Protein AF-A0A350LN16-F1 (afdb_monomer_lite)

Secondary structure (DSSP, 8-state):
-PPP-------TTB-TTSSBPPPP--PPPPHHHHHHHHHHHHHHHTTS--HHHHHHHHHHHHT--THHHHHHHHHHHH-HHHHHHHHH-HHHHHHHTT---TT---------SS-------TTS----HHHH-SPPHHHHSTTT-

Foldseek 3Di:
DDDDDPPPPPPPQADPVGHGDDPPPPDPDDPVRVVVVVVVVVCVVVVVDPPVRVVVVVVVQVPFALVLVVVLVVCVVVPVVLVVVCQVAVCVSSVVVVQHLDPDRDHDDDDDPPDDDDDADQPAQDDSCSNHHHDPPVRGDNVND

Sequence (145 aa):
MPHDHHDHFHHEGMSPSGHPYRADNDTPLSYWQRMEIAVRELLVEKGHLTPAEIAAQIEAMDARSPANGAAVVARAWTDPAFKARLLENASEASREMGFDIGPLNLIAVENTADTHNLIVCTLCSCYPRNLLGLPPDWYKTRAYR

pLDDT: mean 90.75, std 13.87, range [40.69, 98.69]

Structure (mmCIF, N/CA/C/O backbone):
data_AF-A0A350LN16-F1
#
_entry.id   AF-A0A350LN16-F1
#
loop_
_atom_site.group_PDB
_atom_site.id
_atom_site.type_symbol
_atom_site.label_atom_id
_atom_site.label_alt_id
_atom_site.label_comp_id
_atom_site.label_asym_id
_atom_site.label_entity_id
_atom_site.label_seq_id
_atom_site.pdbx_PDB_ins_code
_atom_site.Cartn_x
_atom_site.Cartn_y
_atom_site.Cartn_z
_atom_site.occupancy
_atom_site.B_iso_or_equiv
_atom_site.auth_seq_id
_atom_site.auth_comp_id
_atom_site.auth_asym_id
_atom_site.auth_atom_id
_atom_site.pdbx_PDB_model_num
ATOM 1 N N . MET A 1 1 ? 74.429 -22.375 0.458 1.00 42.88 1 MET A N 1
ATOM 2 C CA . MET A 1 1 ? 73.094 -22.261 1.073 1.00 42.88 1 MET A CA 1
ATOM 3 C C . MET A 1 1 ? 72.081 -22.508 -0.032 1.00 42.88 1 MET A C 1
ATOM 5 O O . MET A 1 1 ? 71.977 -21.651 -0.900 1.00 42.88 1 MET A O 1
ATOM 9 N N . PRO A 1 2 ? 71.446 -23.686 -0.109 1.00 40.69 2 PRO A N 1
ATOM 10 C CA . PRO A 1 2 ? 70.314 -23.864 -1.004 1.00 40.69 2 PRO A CA 1
ATOM 11 C C . PRO A 1 2 ? 69.119 -23.135 -0.381 1.00 40.69 2 PRO A C 1
ATOM 13 O O . PRO A 1 2 ? 68.835 -23.320 0.799 1.00 40.69 2 PRO A O 1
ATOM 16 N N . HIS A 1 3 ? 68.484 -22.251 -1.144 1.00 49.78 3 HIS A N 1
ATOM 17 C CA . HIS A 1 3 ? 67.221 -21.644 -0.748 1.00 49.78 3 HIS A CA 1
ATOM 18 C C . HIS A 1 3 ? 66.112 -22.660 -1.019 1.00 49.78 3 HIS A C 1
ATOM 20 O O . HIS A 1 3 ? 65.952 -23.096 -2.159 1.00 49.78 3 HIS A O 1
ATOM 26 N N . ASP A 1 4 ? 65.385 -23.046 0.029 1.00 48.38 4 ASP A N 1
ATOM 27 C CA . ASP A 1 4 ? 6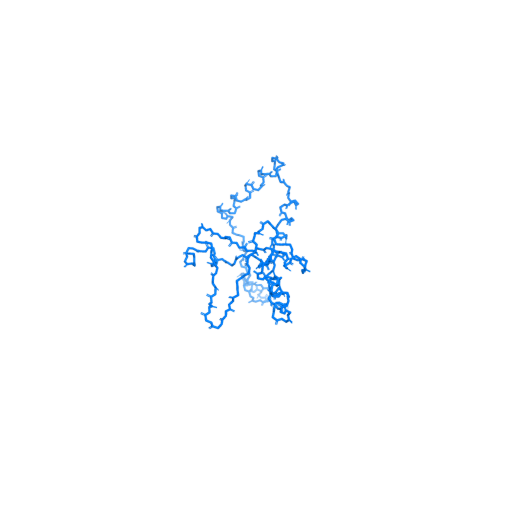4.160 -23.828 -0.090 1.00 48.38 4 ASP A CA 1
ATOM 28 C C . ASP A 1 4 ? 63.159 -23.050 -0.952 1.00 48.38 4 ASP A C 1
ATOM 30 O O . ASP A 1 4 ? 62.728 -21.944 -0.612 1.00 48.38 4 ASP A O 1
ATOM 34 N N . HIS A 1 5 ? 62.814 -23.625 -2.100 1.00 47.84 5 HIS A N 1
ATOM 35 C CA . HIS A 1 5 ? 61.688 -23.177 -2.899 1.00 47.84 5 HIS A CA 1
ATOM 36 C C . HIS A 1 5 ? 60.417 -23.644 -2.191 1.00 47.84 5 HIS A C 1
ATOM 38 O O . HIS A 1 5 ? 60.075 -24.823 -2.218 1.00 47.84 5 HIS A O 1
ATOM 44 N N . HIS A 1 6 ? 59.732 -22.720 -1.519 1.00 53.88 6 HIS A N 1
ATOM 45 C CA . HIS 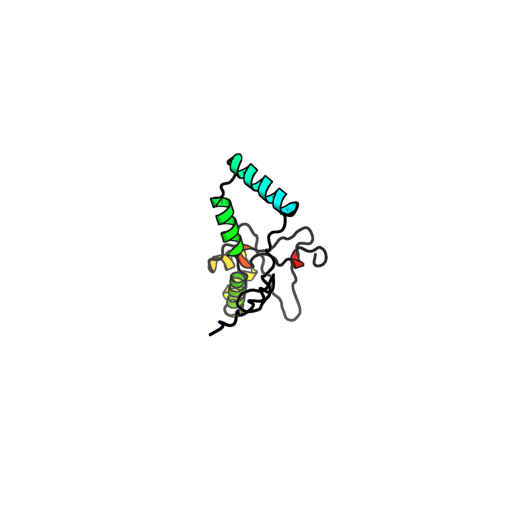A 1 6 ? 58.371 -22.965 -1.070 1.00 53.88 6 HIS A CA 1
ATOM 46 C C . HIS A 1 6 ? 57.471 -23.084 -2.303 1.00 53.88 6 HIS A C 1
ATOM 48 O O . HIS A 1 6 ? 57.184 -22.090 -2.972 1.00 53.88 6 HIS A O 1
ATOM 54 N N . ASP A 1 7 ? 57.041 -24.309 -2.592 1.00 50.34 7 ASP A N 1
ATOM 55 C CA . ASP A 1 7 ? 55.958 -24.592 -3.524 1.00 50.34 7 ASP A CA 1
ATOM 56 C C . ASP A 1 7 ? 54.689 -23.895 -3.019 1.00 50.34 7 ASP A C 1
ATOM 58 O O . ASP A 1 7 ? 54.006 -24.353 -2.099 1.00 50.34 7 ASP A O 1
ATOM 62 N N . HIS A 1 8 ? 54.375 -22.739 -3.603 1.00 54.72 8 HIS A N 1
ATOM 63 C CA . HIS A 1 8 ? 53.069 -22.120 -3.453 1.00 54.72 8 HIS A CA 1
ATOM 64 C C . HIS A 1 8 ? 52.066 -22.974 -4.228 1.00 54.72 8 HIS A C 1
ATOM 66 O O . HIS A 1 8 ? 51.840 -22.773 -5.421 1.00 54.72 8 HIS A O 1
ATOM 72 N N . PHE A 1 9 ? 51.470 -23.949 -3.540 1.00 51.53 9 PHE A N 1
ATOM 73 C CA . PHE A 1 9 ? 50.255 -24.614 -3.992 1.00 51.53 9 PHE A CA 1
ATOM 74 C C . PHE A 1 9 ? 49.160 -23.553 -4.135 1.00 51.53 9 PHE A C 1
ATOM 76 O O . PHE A 1 9 ? 48.446 -23.222 -3.188 1.00 51.53 9 PHE A O 1
ATOM 83 N N . HIS A 1 10 ? 49.051 -22.975 -5.328 1.00 51.19 10 HIS A N 1
ATOM 84 C CA . HIS A 1 10 ? 47.895 -22.194 -5.723 1.00 51.19 10 HIS A CA 1
ATOM 85 C C . HIS A 1 10 ? 46.720 -23.167 -5.815 1.00 51.19 10 HIS A C 1
ATOM 87 O O . HIS A 1 10 ? 46.527 -23.837 -6.825 1.00 51.19 10 HIS A O 1
ATOM 93 N N . HIS A 1 11 ? 45.962 -23.292 -4.725 1.00 55.22 11 HIS A N 1
ATOM 94 C CA . HIS A 1 11 ? 44.655 -23.928 -4.758 1.00 55.22 11 HIS A CA 1
ATOM 95 C C . HIS A 1 11 ? 43.768 -23.106 -5.702 1.00 55.22 11 HIS A C 1
ATOM 97 O O . HIS A 1 11 ? 43.247 -22.054 -5.321 1.00 55.22 11 HIS A O 1
ATOM 103 N N . GLU A 1 12 ? 43.656 -23.547 -6.957 1.00 63.25 12 GLU A N 1
ATOM 104 C CA . GLU A 1 12 ? 42.755 -22.949 -7.940 1.00 63.25 12 GLU A CA 1
ATOM 105 C C . GLU A 1 12 ? 41.345 -22.851 -7.332 1.00 63.25 12 GLU A C 1
ATOM 107 O O . GLU A 1 12 ? 40.779 -23.841 -6.870 1.00 63.25 12 GLU A O 1
ATOM 112 N N . GLY A 1 13 ? 40.794 -21.635 -7.276 1.00 65.88 13 GLY A N 1
ATOM 113 C CA . GLY A 1 13 ? 39.438 -21.384 -6.775 1.00 65.88 13 GLY A CA 1
ATOM 114 C C . GLY A 1 13 ? 39.303 -20.992 -5.296 1.00 65.88 13 GLY A C 1
ATOM 115 O O . GLY A 1 13 ? 38.179 -20.739 -4.862 1.00 65.88 13 GLY A O 1
ATOM 116 N N . MET A 1 14 ? 40.393 -20.873 -4.527 1.00 72.94 14 MET A N 1
ATOM 117 C CA . MET A 1 14 ? 40.361 -20.363 -3.145 1.00 72.94 14 MET A CA 1
ATOM 118 C C . MET A 1 14 ? 40.880 -18.924 -3.039 1.00 72.94 14 MET A C 1
ATOM 120 O O . MET A 1 14 ? 41.888 -18.554 -3.642 1.00 72.94 14 MET A O 1
ATOM 124 N N . SER A 1 15 ? 40.188 -18.104 -2.247 1.00 75.94 15 SER A N 1
ATOM 125 C CA . SER A 1 15 ? 40.619 -16.754 -1.898 1.00 75.94 15 SER A CA 1
ATOM 126 C C . SER A 1 15 ? 41.868 -16.785 -1.005 1.00 75.94 15 SER A C 1
ATOM 128 O O . SER A 1 15 ? 42.141 -17.801 -0.357 1.00 75.94 15 SER A O 1
ATOM 130 N N . PRO A 1 16 ? 42.605 -15.663 -0.877 1.00 77.62 16 PRO A N 1
ATOM 131 C CA . PRO A 1 16 ? 43.759 -15.569 0.021 1.00 77.62 16 PRO A CA 1
ATOM 132 C C . PRO A 1 16 ? 43.447 -15.879 1.493 1.00 77.62 16 PRO A C 1
ATOM 134 O O . PRO A 1 16 ? 44.358 -16.150 2.268 1.00 77.62 16 PRO A O 1
ATOM 137 N N . SER A 1 17 ? 42.172 -15.845 1.897 1.00 81.00 17 SER A N 1
ATOM 138 C CA . SER A 1 17 ? 41.730 -16.212 3.248 1.00 81.00 17 SER A CA 1
ATOM 139 C C . SER A 1 17 ? 41.105 -17.615 3.321 1.00 81.00 17 SER A C 1
ATOM 141 O O . SER A 1 17 ? 40.376 -17.905 4.267 1.00 81.00 17 SER A O 1
ATOM 143 N N . GLY A 1 18 ? 41.354 -18.481 2.330 1.00 79.00 18 GLY A N 1
ATOM 144 C CA . GLY A 1 18 ? 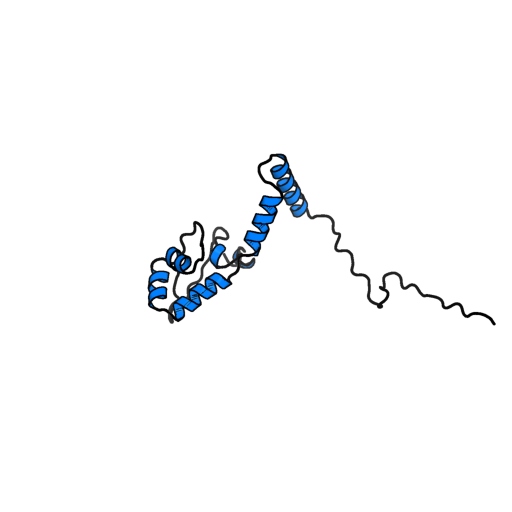41.055 -19.918 2.384 1.00 79.00 18 GLY A CA 1
ATOM 145 C C . GLY A 1 18 ? 39.594 -20.315 2.155 1.00 79.00 18 GLY A C 1
ATOM 146 O O . GLY A 1 18 ? 39.228 -21.457 2.417 1.00 79.00 18 GLY A O 1
ATOM 147 N N . HIS A 1 19 ? 38.750 -19.403 1.672 1.00 72.75 19 HIS A N 1
ATOM 148 C CA . HIS A 1 19 ? 37.363 -19.700 1.302 1.00 72.75 19 HIS A CA 1
ATOM 149 C C . HIS A 1 19 ? 37.200 -19.670 -0.222 1.00 72.75 19 HIS A C 1
ATOM 151 O O . HIS A 1 19 ? 37.909 -18.915 -0.886 1.00 72.75 19 HIS A O 1
ATOM 157 N N . PRO A 1 20 ? 36.292 -20.471 -0.804 1.00 82.06 20 PRO A N 1
ATOM 158 C CA . PRO A 1 20 ? 36.061 -20.438 -2.241 1.00 82.06 20 PRO A CA 1
ATOM 159 C C . PRO A 1 20 ? 35.615 -19.041 -2.681 1.00 82.06 20 PRO A C 1
ATOM 161 O O . PRO A 1 20 ? 34.871 -18.366 -1.961 1.00 82.06 20 PRO A O 1
ATOM 164 N N . TYR A 1 21 ? 36.056 -18.605 -3.863 1.00 77.88 21 TYR A N 1
ATOM 165 C CA . TYR A 1 21 ? 35.490 -17.402 -4.469 1.00 77.88 21 TYR A CA 1
ATOM 166 C C . TYR A 1 21 ? 33.983 -17.599 -4.650 1.00 77.88 21 TYR A C 1
ATOM 168 O O . TYR A 1 21 ? 33.524 -18.649 -5.110 1.00 77.88 21 TYR A O 1
ATOM 176 N N . ARG A 1 22 ? 33.199 -16.595 -4.248 1.00 76.06 22 ARG A N 1
ATOM 177 C CA . ARG A 1 22 ? 31.761 -16.592 -4.507 1.00 76.06 22 ARG A CA 1
ATOM 178 C C . ARG A 1 22 ? 31.569 -16.627 -6.020 1.00 76.06 22 ARG A C 1
ATOM 180 O O . ARG A 1 22 ? 32.180 -15.824 -6.715 1.00 76.06 22 ARG A O 1
ATOM 187 N N . ALA A 1 23 ? 30.735 -17.540 -6.507 1.00 75.06 23 ALA A N 1
ATOM 188 C CA . ALA A 1 23 ? 30.361 -17.542 -7.913 1.00 75.06 23 ALA A CA 1
ATOM 189 C C . ALA A 1 23 ? 29.749 -16.183 -8.276 1.00 75.06 23 ALA A C 1
ATOM 191 O O . ALA A 1 23 ? 28.897 -15.677 -7.535 1.00 75.06 23 ALA A O 1
ATOM 192 N N . ASP A 1 24 ? 30.189 -15.609 -9.395 1.00 72.19 24 ASP A N 1
ATOM 193 C CA . ASP A 1 24 ? 29.573 -14.403 -9.928 1.00 72.19 24 ASP A CA 1
ATOM 194 C C . ASP A 1 24 ? 28.082 -14.673 -10.145 1.00 72.19 24 ASP A C 1
ATOM 196 O O . ASP A 1 24 ? 27.682 -15.697 -10.704 1.00 72.19 24 ASP A O 1
ATOM 200 N N . ASN A 1 25 ? 27.238 -13.750 -9.688 1.00 70.69 25 ASN A N 1
ATOM 201 C CA . ASN A 1 25 ? 25.793 -13.823 -9.917 1.00 70.69 25 ASN A CA 1
ATOM 202 C C . ASN A 1 25 ? 25.417 -13.379 -11.346 1.00 70.69 25 ASN A C 1
ATOM 204 O O . ASN A 1 25 ? 24.248 -13.088 -11.617 1.00 70.69 25 ASN A O 1
ATOM 208 N N . ASP A 1 26 ? 26.396 -13.328 -12.249 1.00 75.94 26 ASP A N 1
ATOM 209 C CA . ASP A 1 26 ? 26.256 -12.927 -13.642 1.00 75.94 26 ASP A CA 1
ATOM 210 C C . ASP A 1 26 ? 25.554 -14.036 -14.426 1.00 75.94 26 ASP A C 1
ATOM 212 O O . ASP A 1 26 ? 26.141 -14.852 -15.136 1.00 75.94 26 ASP A O 1
ATOM 216 N N . THR A 1 27 ? 24.238 -14.082 -14.255 1.00 83.56 27 THR A N 1
ATOM 217 C CA . THR A 1 27 ? 23.353 -14.942 -15.032 1.00 83.56 27 THR A CA 1
ATOM 218 C C . THR A 1 27 ? 22.809 -14.169 -16.229 1.00 83.56 27 THR A C 1
ATOM 220 O O . THR A 1 27 ? 22.554 -12.963 -16.129 1.00 83.56 27 THR A O 1
ATOM 223 N N . PRO A 1 28 ? 22.596 -14.831 -17.381 1.00 89.62 28 PRO A N 1
ATOM 224 C CA . PRO A 1 28 ? 21.884 -14.206 -18.481 1.00 89.62 28 PRO A CA 1
ATOM 225 C C . PRO A 1 28 ? 20.523 -13.706 -18.005 1.00 89.62 28 PRO A C 1
ATOM 227 O O . PRO A 1 28 ? 19.804 -14.415 -17.298 1.00 89.62 28 PRO A O 1
ATOM 230 N N . LEU A 1 29 ? 20.149 -12.505 -18.443 1.00 92.62 29 LEU A N 1
ATOM 231 C CA . LEU A 1 29 ? 18.843 -11.944 -18.126 1.00 92.62 29 LEU A CA 1
ATOM 232 C C . LEU A 1 29 ? 17.729 -12.924 -18.510 1.00 92.62 29 LEU A C 1
ATOM 234 O O . LEU A 1 29 ? 17.671 -13.435 -19.638 1.00 92.62 29 LEU A O 1
ATOM 238 N N . SER A 1 30 ? 16.806 -13.139 -17.577 1.00 95.00 30 SER A N 1
ATOM 239 C CA . SER A 1 30 ? 15.591 -13.900 -17.840 1.00 95.00 30 SER A CA 1
ATOM 240 C C . SER A 1 30 ? 14.773 -13.245 -18.957 1.00 95.00 30 SER A C 1
ATOM 242 O O . SER A 1 30 ? 14.943 -12.072 -19.304 1.00 95.00 30 SER A O 1
ATOM 244 N N . TYR A 1 31 ? 13.847 -14.007 -19.537 1.00 96.19 31 TYR A N 1
ATOM 245 C CA . TYR A 1 31 ? 12.922 -13.471 -20.535 1.00 96.19 31 TYR A CA 1
ATOM 246 C C . TYR A 1 31 ? 12.184 -12.214 -20.034 1.00 96.19 31 TYR A C 1
ATOM 248 O O . TYR A 1 31 ? 12.156 -11.208 -20.739 1.00 96.19 31 TYR A O 1
ATOM 256 N N . TRP A 1 32 ? 11.671 -12.241 -18.799 1.00 96.25 32 TRP A N 1
ATOM 257 C CA . TRP A 1 32 ? 10.912 -11.129 -18.219 1.00 96.25 32 TRP A CA 1
ATOM 258 C C . TRP A 1 32 ? 11.772 -9.903 -17.910 1.00 96.25 32 TRP A C 1
ATOM 260 O O . TRP A 1 32 ? 11.316 -8.787 -18.133 1.00 96.25 32 TRP A O 1
ATOM 270 N N . GLN A 1 33 ? 13.026 -10.090 -17.486 1.00 95.44 33 GLN A N 1
ATOM 271 C CA . GLN A 1 33 ? 13.965 -8.975 -17.315 1.00 95.44 33 GLN A CA 1
ATOM 272 C C . GLN A 1 33 ? 14.295 -8.310 -18.656 1.00 95.44 33 GLN A C 1
ATOM 274 O O . GLN A 1 33 ? 14.270 -7.090 -18.758 1.00 95.44 33 GLN A O 1
ATOM 279 N N . ARG A 1 34 ? 14.538 -9.093 -19.718 1.00 97.56 34 ARG A N 1
ATOM 280 C CA . ARG A 1 34 ? 14.761 -8.528 -21.062 1.00 97.56 34 ARG A CA 1
ATOM 281 C C . ARG A 1 34 ? 13.534 -7.783 -21.587 1.00 97.56 34 ARG A C 1
ATOM 283 O O . ARG A 1 34 ? 13.688 -6.733 -22.202 1.00 97.56 34 ARG A O 1
ATOM 290 N N . MET A 1 35 ? 12.335 -8.315 -21.346 1.00 98.06 35 MET A N 1
ATOM 291 C CA . MET A 1 35 ? 11.084 -7.664 -21.739 1.00 98.06 35 MET A CA 1
ATOM 292 C C . MET A 1 35 ? 10.872 -6.338 -21.002 1.00 98.06 35 MET A C 1
ATOM 294 O O . MET A 1 35 ? 10.527 -5.355 -21.650 1.00 98.06 35 MET A O 1
ATOM 298 N N . GLU A 1 36 ? 11.084 -6.300 -19.682 1.00 97.44 36 GLU A N 1
ATOM 299 C CA . GLU A 1 36 ? 10.980 -5.066 -18.893 1.00 97.44 36 GLU A CA 1
ATOM 300 C C . GLU A 1 36 ? 11.915 -3.990 -19.446 1.00 97.44 36 GLU A C 1
ATOM 302 O O . GLU A 1 36 ? 11.442 -2.908 -19.791 1.00 97.44 36 GLU A O 1
ATOM 307 N N . ILE A 1 37 ? 13.198 -4.320 -19.634 1.00 96.94 37 ILE A N 1
ATOM 308 C CA . ILE A 1 37 ? 14.198 -3.382 -20.155 1.00 96.94 37 ILE A CA 1
ATOM 309 C C . ILE A 1 37 ? 13.770 -2.858 -21.526 1.00 96.94 37 ILE A C 1
ATOM 311 O O . ILE A 1 37 ? 13.767 -1.652 -21.744 1.00 96.94 37 ILE A O 1
ATOM 315 N N . ALA A 1 38 ? 13.356 -3.739 -22.442 1.00 98.12 38 ALA A N 1
ATOM 316 C CA . ALA A 1 38 ? 12.945 -3.335 -23.785 1.00 98.12 38 ALA A CA 1
ATOM 317 C C . ALA A 1 38 ? 11.742 -2.375 -23.774 1.00 98.12 38 ALA A C 1
ATOM 319 O O . ALA A 1 38 ? 11.738 -1.387 -24.507 1.00 98.12 38 ALA A O 1
ATOM 320 N N . VAL A 1 39 ? 10.728 -2.637 -22.940 1.00 98.38 39 VAL A N 1
ATOM 321 C CA . VAL A 1 39 ? 9.556 -1.754 -22.808 1.00 98.38 39 VAL A CA 1
ATOM 322 C C . VAL A 1 39 ? 9.954 -0.418 -22.187 1.00 98.38 39 VAL A C 1
ATOM 324 O O . VAL A 1 39 ? 9.534 0.630 -22.676 1.00 98.38 39 VAL A O 1
ATOM 327 N N . ARG A 1 40 ? 10.776 -0.447 -21.134 1.00 97.94 40 ARG A N 1
ATOM 328 C CA . ARG A 1 40 ? 11.254 0.748 -20.444 1.00 97.94 40 ARG A CA 1
ATOM 329 C C . ARG A 1 40 ? 12.043 1.665 -21.378 1.00 97.94 40 ARG A C 1
ATOM 331 O O . ARG A 1 40 ? 11.707 2.841 -21.479 1.00 97.94 40 ARG A O 1
ATOM 338 N N . GLU A 1 41 ? 13.037 1.132 -22.087 1.00 98.00 41 GLU A N 1
ATOM 339 C CA . GLU A 1 41 ? 13.857 1.904 -23.032 1.00 98.00 41 GLU A CA 1
ATOM 340 C C . GLU A 1 41 ? 13.015 2.459 -24.190 1.00 98.00 41 GLU A C 1
ATOM 342 O O . GLU A 1 41 ? 13.148 3.629 -24.535 1.00 98.00 41 GLU A O 1
ATOM 347 N N . LEU A 1 42 ? 12.070 1.678 -24.731 1.00 98.50 42 LEU A N 1
ATOM 348 C CA . LEU A 1 42 ? 11.183 2.145 -25.802 1.00 98.50 42 LEU A CA 1
ATOM 349 C C . LEU A 1 42 ? 10.292 3.320 -25.363 1.00 98.50 42 LEU A C 1
ATOM 351 O O . LEU A 1 42 ? 10.029 4.228 -26.153 1.00 98.50 42 LEU A O 1
ATOM 355 N N . LEU A 1 43 ? 9.791 3.308 -24.123 1.00 98.56 43 LEU A N 1
ATOM 356 C CA . LEU A 1 43 ? 8.997 4.416 -23.577 1.00 98.56 43 LEU A CA 1
ATOM 357 C C . LEU A 1 43 ? 9.844 5.675 -23.360 1.00 98.56 43 LEU A C 1
ATOM 359 O O . LEU A 1 43 ? 9.337 6.780 -23.567 1.00 98.56 43 LEU A O 1
ATOM 363 N N . VAL A 1 44 ? 11.118 5.506 -22.992 1.00 98.31 44 VAL A N 1
ATOM 364 C CA . VAL A 1 44 ? 12.079 6.609 -22.871 1.00 98.31 44 VAL A CA 1
ATOM 365 C C . VAL A 1 44 ? 12.428 7.190 -24.239 1.00 98.31 44 VAL A C 1
ATOM 367 O O . VAL A 1 44 ? 12.336 8.400 -24.425 1.00 98.31 44 VAL A O 1
ATOM 370 N N . GLU A 1 45 ? 12.745 6.349 -25.224 1.00 98.38 45 GLU A N 1
ATOM 371 C CA . GLU A 1 45 ? 13.064 6.776 -26.593 1.00 98.38 45 GLU A CA 1
ATOM 372 C C . GLU A 1 45 ? 11.907 7.558 -27.234 1.00 98.38 45 GLU A C 1
ATOM 374 O O . GLU A 1 45 ? 12.118 8.562 -27.912 1.00 98.38 45 GLU A O 1
ATOM 379 N N . LYS A 1 46 ? 10.662 7.144 -26.967 1.00 98.38 46 LYS A N 1
ATOM 380 C CA . LYS A 1 46 ? 9.453 7.842 -27.431 1.00 98.38 46 LYS A CA 1
ATOM 381 C C . LYS A 1 46 ? 9.113 9.112 -26.643 1.00 98.38 46 LYS A C 1
ATOM 383 O O . LYS A 1 46 ? 8.143 9.784 -26.989 1.00 98.38 46 LYS A O 1
ATOM 388 N N . GLY A 1 47 ? 9.865 9.436 -25.591 1.00 98.19 47 GLY A N 1
ATOM 389 C CA . GLY A 1 47 ? 9.640 10.616 -24.755 1.00 98.19 47 GLY A CA 1
ATOM 390 C C . GLY A 1 47 ? 8.387 10.542 -23.877 1.00 98.19 47 GLY A C 1
ATOM 391 O O . GLY A 1 47 ? 7.873 11.580 -23.469 1.00 98.19 47 GLY A O 1
ATOM 392 N N . HIS A 1 48 ? 7.865 9.341 -23.600 1.00 98.50 48 HIS A N 1
ATOM 393 C CA . HIS A 1 48 ? 6.727 9.159 -22.689 1.00 98.50 48 HIS A CA 1
ATOM 394 C C . HIS A 1 48 ? 7.142 9.140 -21.217 1.00 98.50 48 HIS A C 1
ATOM 396 O O . HIS A 1 48 ? 6.315 9.427 -20.356 1.00 98.50 48 HIS A O 1
ATOM 402 N N . LEU A 1 49 ? 8.389 8.757 -20.941 1.00 97.75 49 LEU A N 1
ATOM 403 C CA . LEU A 1 49 ? 8.990 8.693 -19.613 1.00 97.75 49 LEU A CA 1
ATOM 404 C C . LEU A 1 49 ? 10.452 9.133 -19.701 1.00 97.75 49 LEU A C 1
ATOM 406 O O . LEU A 1 49 ? 11.082 9.025 -20.751 1.00 97.75 49 LEU A O 1
ATOM 410 N N . THR A 1 50 ? 11.022 9.541 -18.579 1.00 98.38 50 THR A N 1
ATOM 411 C CA . THR A 1 50 ? 12.461 9.760 -18.420 1.00 98.38 50 THR A CA 1
ATOM 412 C C . THR A 1 50 ? 13.053 8.763 -17.421 1.00 98.38 50 THR A C 1
ATOM 414 O O . THR A 1 50 ? 12.357 8.309 -16.507 1.00 98.38 50 THR A O 1
ATOM 417 N N . PRO A 1 51 ? 14.358 8.440 -17.515 1.00 97.56 51 PRO A N 1
ATOM 418 C CA . PRO A 1 51 ? 15.020 7.610 -16.508 1.00 97.56 51 PRO A CA 1
ATOM 419 C C . PRO A 1 51 ? 14.874 8.166 -15.081 1.00 97.56 51 PRO A C 1
ATOM 421 O O . PRO A 1 51 ? 14.719 7.399 -14.133 1.00 97.56 51 PRO A O 1
ATOM 424 N N . ALA A 1 52 ? 14.869 9.496 -14.935 1.00 98.19 52 ALA A N 1
ATOM 425 C CA . ALA A 1 52 ? 14.704 10.169 -13.651 1.00 98.19 52 ALA A CA 1
ATOM 426 C C . ALA A 1 52 ? 13.296 9.981 -13.059 1.00 98.19 52 ALA A C 1
ATOM 428 O O . ALA A 1 52 ? 13.177 9.703 -11.869 1.00 98.19 52 ALA A O 1
ATOM 429 N N . GLU A 1 53 ? 12.238 10.079 -13.870 1.00 98.25 53 GLU A N 1
ATOM 430 C CA . GLU A 1 53 ? 10.860 9.827 -13.416 1.00 98.25 53 GLU A CA 1
ATOM 431 C C . GLU A 1 53 ? 10.663 8.377 -12.971 1.00 98.25 53 GLU A C 1
ATOM 433 O O . GLU A 1 53 ? 9.996 8.119 -11.970 1.00 98.25 53 GLU A O 1
ATOM 438 N N . ILE A 1 54 ? 11.274 7.428 -13.684 1.00 97.94 54 ILE A N 1
ATOM 439 C CA . ILE A 1 54 ? 11.209 6.009 -13.328 1.00 97.94 54 ILE A CA 1
ATOM 440 C C . ILE A 1 54 ? 11.896 5.771 -11.984 1.00 97.94 54 ILE A C 1
ATOM 442 O O . ILE A 1 54 ? 11.293 5.169 -11.097 1.00 97.94 54 ILE A O 1
ATOM 446 N N . ALA A 1 55 ? 13.121 6.273 -11.812 1.00 97.38 55 ALA A N 1
ATOM 447 C CA . ALA A 1 55 ? 13.848 6.155 -10.552 1.00 97.38 55 ALA A CA 1
ATOM 448 C C . ALA A 1 55 ? 13.067 6.795 -9.394 1.00 97.38 55 ALA A C 1
ATOM 450 O O . ALA A 1 55 ? 12.857 6.155 -8.368 1.00 97.38 55 ALA A O 1
ATOM 451 N N . ALA A 1 56 ? 12.550 8.013 -9.583 1.00 98.00 56 ALA A N 1
ATOM 452 C CA . ALA A 1 56 ? 11.749 8.699 -8.572 1.00 98.00 56 ALA A CA 1
ATOM 453 C C . ALA A 1 56 ? 10.499 7.899 -8.172 1.00 98.00 56 ALA A C 1
ATOM 455 O O . ALA A 1 56 ? 10.144 7.855 -6.995 1.00 98.00 56 ALA A O 1
ATOM 456 N N . GLN A 1 57 ? 9.844 7.238 -9.130 1.00 96.38 57 GLN A N 1
ATOM 457 C CA . GLN A 1 57 ? 8.665 6.428 -8.847 1.00 96.38 57 GLN A CA 1
ATOM 458 C C . GLN A 1 57 ? 8.998 5.119 -8.118 1.00 96.38 57 GLN A C 1
ATOM 460 O O . GLN A 1 57 ? 8.194 4.675 -7.297 1.00 96.38 57 GLN A O 1
ATOM 465 N N . ILE A 1 58 ? 10.158 4.511 -8.388 1.00 96.06 58 ILE A N 1
ATOM 466 C CA . ILE A 1 58 ? 10.657 3.350 -7.633 1.00 96.06 58 ILE A CA 1
ATOM 467 C C . ILE A 1 58 ? 10.899 3.758 -6.177 1.00 96.06 58 ILE A C 1
ATOM 469 O O . ILE A 1 58 ? 10.298 3.175 -5.279 1.00 96.06 58 ILE A O 1
ATOM 473 N N . GLU A 1 59 ? 11.661 4.830 -5.949 1.00 96.75 59 GLU A N 1
ATOM 474 C CA . GLU A 1 59 ? 11.949 5.346 -4.603 1.00 96.75 59 GLU A CA 1
ATOM 475 C C . GLU A 1 59 ? 10.663 5.701 -3.837 1.00 96.75 59 GLU A C 1
ATOM 477 O O . GLU A 1 59 ? 10.483 5.328 -2.677 1.00 96.75 59 GLU A O 1
ATOM 482 N N . ALA A 1 60 ? 9.707 6.362 -4.496 1.00 94.12 60 ALA A N 1
ATOM 483 C CA . ALA A 1 60 ? 8.415 6.695 -3.898 1.00 94.12 60 ALA A CA 1
ATOM 484 C C . ALA A 1 60 ? 7.553 5.460 -3.572 1.00 94.12 60 ALA A C 1
ATOM 486 O O . ALA A 1 60 ? 6.670 5.522 -2.709 1.00 94.12 60 ALA A O 1
ATOM 487 N N . MET A 1 61 ? 7.751 4.348 -4.282 1.00 93.94 61 MET A N 1
ATOM 488 C CA . MET A 1 61 ? 7.071 3.083 -4.020 1.00 93.94 61 MET A CA 1
ATOM 489 C C . MET A 1 61 ? 7.718 2.340 -2.845 1.00 93.94 61 MET A C 1
ATOM 491 O O . MET A 1 61 ? 6.993 1.854 -1.973 1.00 93.94 61 MET A O 1
ATOM 495 N N . ASP A 1 62 ? 9.049 2.311 -2.799 1.00 94.00 62 ASP A N 1
ATOM 496 C CA . ASP A 1 62 ? 9.850 1.618 -1.784 1.00 94.00 62 ASP A CA 1
ATOM 497 C C . ASP A 1 62 ? 9.834 2.331 -0.426 1.00 94.00 62 ASP A C 1
ATOM 499 O O . ASP A 1 62 ? 9.865 1.683 0.619 1.00 94.00 62 ASP A O 1
ATOM 503 N N . ALA A 1 63 ? 9.679 3.658 -0.413 1.00 93.94 63 ALA A N 1
ATOM 504 C CA . ALA A 1 63 ? 9.541 4.438 0.817 1.00 93.94 63 ALA A CA 1
ATOM 505 C C . ALA A 1 63 ? 8.237 4.155 1.594 1.00 93.94 63 ALA A C 1
ATOM 507 O O . ALA A 1 63 ? 8.073 4.605 2.732 1.00 93.94 63 ALA A O 1
ATOM 508 N N . ARG A 1 64 ? 7.271 3.439 1.002 1.00 94.19 64 ARG A N 1
ATOM 509 C CA . ARG A 1 64 ? 5.967 3.189 1.630 1.00 94.19 64 ARG A CA 1
ATOM 510 C C . ARG A 1 64 ? 6.089 2.146 2.732 1.00 94.19 64 ARG A C 1
ATOM 512 O O . ARG A 1 64 ? 6.591 1.048 2.520 1.00 94.19 64 ARG A O 1
ATOM 519 N N . SER A 1 65 ? 5.521 2.456 3.893 1.00 93.62 65 SER A N 1
ATOM 520 C CA . SER A 1 65 ? 5.643 1.628 5.092 1.00 93.62 65 SER A CA 1
ATOM 521 C C . SER A 1 65 ? 4.287 1.380 5.757 1.00 93.62 65 SER A C 1
ATOM 523 O O . SER A 1 65 ? 3.459 2.294 5.803 1.00 93.62 65 SER A O 1
ATOM 525 N N . PRO A 1 66 ? 4.061 0.190 6.348 1.00 96.44 66 PRO A N 1
ATOM 526 C CA . PRO A 1 66 ? 2.889 -0.067 7.183 1.00 96.44 66 PRO A CA 1
ATOM 527 C C . PRO A 1 66 ? 2.870 0.738 8.493 1.00 96.44 66 PRO A C 1
ATOM 529 O O . PRO A 1 66 ? 1.853 0.746 9.189 1.00 96.44 66 PRO A O 1
ATOM 532 N N . ALA A 1 67 ? 3.964 1.427 8.838 1.00 97.12 67 ALA A N 1
ATOM 533 C CA . ALA A 1 67 ? 4.066 2.231 10.054 1.00 97.12 67 ALA A CA 1
ATOM 534 C C . ALA A 1 67 ? 3.004 3.345 10.137 1.00 97.12 67 ALA A C 1
ATOM 536 O O . ALA A 1 67 ? 2.522 3.637 11.230 1.00 97.12 67 ALA A O 1
ATOM 537 N N . ASN A 1 68 ? 2.585 3.916 9.001 1.00 96.56 68 ASN A N 1
ATOM 538 C CA . ASN A 1 68 ? 1.542 4.948 8.976 1.00 96.56 68 ASN A CA 1
ATOM 539 C C . ASN A 1 68 ? 0.198 4.381 9.461 1.00 96.56 68 ASN A C 1
ATOM 541 O O . ASN A 1 68 ? -0.437 4.952 10.346 1.00 96.56 68 ASN A O 1
ATOM 545 N N . GLY A 1 69 ? -0.207 3.212 8.953 1.00 97.38 69 GLY A N 1
ATOM 546 C CA . GLY A 1 69 ? -1.405 2.517 9.429 1.00 97.38 69 GLY A CA 1
ATOM 547 C C . GLY A 1 69 ? -1.328 2.137 10.909 1.00 97.38 69 GLY A C 1
ATOM 548 O O . GLY A 1 69 ? -2.304 2.309 11.638 1.00 97.38 69 GLY A O 1
ATOM 549 N N . ALA A 1 70 ? -0.159 1.697 11.385 1.00 98.31 70 ALA A N 1
ATOM 550 C CA . ALA A 1 70 ? 0.047 1.412 12.805 1.00 98.31 70 ALA A CA 1
ATOM 551 C C . ALA A 1 70 ? -0.133 2.665 13.682 1.00 98.31 70 ALA A C 1
ATOM 553 O O . ALA A 1 70 ? -0.759 2.585 14.739 1.00 98.31 70 ALA A O 1
ATOM 554 N N . ALA A 1 71 ? 0.349 3.829 13.231 1.00 98.38 71 ALA A N 1
ATOM 555 C CA . ALA A 1 71 ? 0.157 5.096 13.933 1.00 98.38 71 ALA A CA 1
ATOM 556 C C . ALA A 1 71 ? -1.327 5.496 14.016 1.00 98.38 71 ALA A C 1
ATOM 558 O O . ALA A 1 71 ? -1.783 5.924 15.078 1.00 98.38 71 ALA A O 1
ATOM 559 N N . VAL A 1 72 ? -2.095 5.306 12.934 1.00 98.31 72 VAL A N 1
ATOM 560 C CA . VAL A 1 72 ? -3.554 5.536 12.926 1.00 98.31 72 VAL A CA 1
ATOM 561 C C . VAL A 1 72 ? -4.253 4.648 13.958 1.00 98.31 72 VAL A C 1
ATOM 563 O O . VAL A 1 72 ? -5.043 5.142 14.763 1.00 98.31 72 VAL A O 1
ATOM 566 N N . VAL A 1 73 ? -3.931 3.350 13.984 1.00 98.50 73 VAL A N 1
ATOM 567 C CA . VAL A 1 73 ? -4.507 2.398 14.950 1.00 98.50 73 VAL A CA 1
ATOM 568 C C . VAL A 1 73 ? -4.146 2.777 16.387 1.00 98.50 73 VAL A C 1
ATOM 570 O O . VAL A 1 73 ? -5.026 2.830 17.244 1.00 98.50 73 VAL A O 1
ATOM 573 N N . ALA A 1 74 ? -2.878 3.101 16.651 1.00 98.62 74 ALA A N 1
ATOM 574 C CA . ALA A 1 74 ? -2.418 3.491 17.981 1.00 98.62 74 ALA A CA 1
ATOM 575 C C . ALA A 1 74 ? -3.148 4.737 18.504 1.00 98.62 74 ALA A C 1
ATOM 577 O O . ALA A 1 74 ? -3.550 4.768 19.667 1.00 98.62 74 ALA A O 1
ATOM 578 N N . ARG A 1 75 ? -3.378 5.740 17.646 1.00 98.50 75 ARG A N 1
ATOM 579 C CA . ARG A 1 75 ? -4.167 6.923 18.011 1.00 98.50 75 ARG A CA 1
ATOM 580 C C . ARG A 1 75 ? -5.628 6.566 18.281 1.00 98.50 75 ARG A C 1
ATOM 582 O O . ARG A 1 75 ? -6.193 7.048 19.254 1.00 98.50 75 ARG A O 1
ATOM 589 N N . ALA A 1 76 ? -6.235 5.696 17.476 1.00 98.69 76 ALA A N 1
ATOM 590 C CA . ALA A 1 76 ? -7.609 5.246 17.707 1.00 98.69 76 ALA A CA 1
ATOM 591 C C . ALA A 1 76 ? -7.782 4.488 19.037 1.00 98.69 76 ALA A C 1
ATOM 593 O O . ALA A 1 76 ? -8.861 4.522 19.626 1.00 98.69 76 ALA A O 1
ATOM 594 N N . TRP A 1 77 ? -6.738 3.824 19.539 1.00 98.62 77 TRP A N 1
ATOM 595 C CA . TRP A 1 77 ? -6.775 3.172 20.852 1.00 98.62 77 TRP A CA 1
ATOM 596 C C . TRP A 1 77 ? -6.712 4.150 22.028 1.00 98.62 77 TRP A C 1
ATOM 598 O O . TRP A 1 77 ? -7.272 3.851 23.081 1.00 98.62 77 TRP A O 1
ATOM 608 N N . THR A 1 78 ? -6.046 5.296 21.877 1.00 98.56 78 THR A N 1
ATOM 609 C CA . THR A 1 78 ? -5.834 6.262 22.971 1.00 98.56 78 THR A CA 1
ATOM 610 C C . THR A 1 78 ? -6.745 7.489 22.905 1.00 98.56 78 THR A C 1
ATOM 612 O O . THR A 1 78 ? -6.906 8.174 23.913 1.00 98.56 78 THR A O 1
ATOM 615 N N . ASP A 1 79 ? -7.378 7.748 21.760 1.00 98.62 79 ASP A N 1
ATOM 616 C CA . ASP A 1 79 ? -8.279 8.877 21.518 1.00 98.62 79 ASP A CA 1
ATOM 617 C C . ASP A 1 79 ? -9.639 8.371 20.987 1.00 98.62 79 ASP A C 1
ATOM 619 O O . ASP A 1 79 ? -9.810 8.161 19.778 1.00 98.62 79 ASP A O 1
ATOM 623 N N . PRO A 1 80 ? -10.642 8.180 21.872 1.00 98.50 80 PRO A N 1
ATOM 624 C CA . PRO A 1 80 ? -11.977 7.729 21.478 1.00 98.50 80 PRO A CA 1
ATOM 625 C C . PRO A 1 80 ? -12.693 8.675 20.504 1.00 98.50 80 PRO A C 1
ATOM 627 O O . PRO A 1 80 ? -13.495 8.220 19.689 1.00 98.50 80 PRO A O 1
ATOM 630 N N . ALA A 1 81 ? -12.406 9.982 20.556 1.00 98.50 81 ALA A N 1
ATOM 631 C CA . ALA A 1 81 ? -13.007 10.949 19.643 1.00 98.50 81 ALA A CA 1
ATOM 632 C C . ALA A 1 81 ? -12.412 10.813 18.236 1.00 98.50 81 ALA A C 1
ATOM 634 O O . ALA A 1 81 ? -13.145 10.874 17.249 1.00 98.50 81 ALA A O 1
ATOM 635 N N . PHE A 1 82 ? -11.098 10.592 18.131 1.00 98.69 82 PHE A N 1
ATOM 636 C CA . PHE A 1 82 ? -10.458 10.243 16.862 1.00 98.69 82 PHE A CA 1
ATOM 637 C C . PHE A 1 82 ? -10.972 8.910 16.324 1.00 98.69 82 PHE A C 1
ATOM 639 O O . PHE A 1 82 ? -11.287 8.824 15.142 1.00 98.69 82 PHE A O 1
ATOM 646 N N . LYS A 1 83 ? -11.131 7.891 17.177 1.00 98.69 83 LYS A N 1
ATOM 647 C CA . LYS A 1 83 ? -11.710 6.605 16.769 1.00 98.69 83 LYS A CA 1
ATOM 648 C C . LYS A 1 83 ? -13.102 6.768 16.156 1.00 98.69 83 LYS A C 1
ATOM 650 O O . LYS A 1 83 ? -13.363 6.189 15.107 1.00 98.69 83 LYS A O 1
ATOM 655 N N . ALA A 1 84 ? -13.972 7.574 16.768 1.00 98.56 84 ALA A N 1
ATOM 656 C CA . ALA A 1 84 ? -15.301 7.845 16.222 1.00 98.56 84 ALA A CA 1
ATOM 657 C C . ALA A 1 84 ? -15.225 8.470 14.815 1.00 98.56 84 ALA A C 1
ATOM 659 O O . ALA A 1 84 ? -15.878 7.979 13.897 1.00 98.56 84 ALA A O 1
ATOM 660 N N . ARG A 1 85 ? -14.357 9.474 14.615 1.00 98.44 85 ARG A N 1
ATOM 661 C CA . ARG A 1 85 ? -14.137 10.090 13.292 1.00 98.44 85 ARG A CA 1
ATOM 662 C C . ARG A 1 85 ? -13.524 9.123 12.280 1.00 98.44 85 ARG A C 1
ATOM 664 O O . ARG A 1 85 ? -13.915 9.132 11.120 1.00 98.44 85 ARG A O 1
ATOM 671 N N . LEU A 1 86 ? -12.592 8.271 12.709 1.00 98.50 86 LEU A N 1
ATOM 672 C CA . LEU A 1 86 ? -11.963 7.252 11.865 1.00 98.50 86 LEU A CA 1
ATOM 673 C C . LEU A 1 86 ? -12.993 6.255 11.322 1.00 98.50 86 LEU A C 1
ATOM 675 O O . LEU A 1 86 ? -12.915 5.879 10.156 1.00 98.50 86 LEU A O 1
ATOM 679 N N . LEU A 1 87 ? -13.950 5.832 12.151 1.00 98.50 87 LEU A N 1
ATOM 680 C CA . LEU A 1 87 ? -15.010 4.907 11.742 1.00 98.50 87 LEU A CA 1
ATOM 681 C C . LEU A 1 87 ? -16.081 5.578 10.871 1.00 98.50 87 LEU A C 1
ATOM 683 O O . LEU A 1 87 ? -16.683 4.911 10.035 1.00 98.50 87 LEU A O 1
ATOM 687 N N . GLU A 1 88 ? -16.298 6.884 11.030 1.00 98.25 88 GLU A N 1
ATOM 688 C CA . GLU A 1 8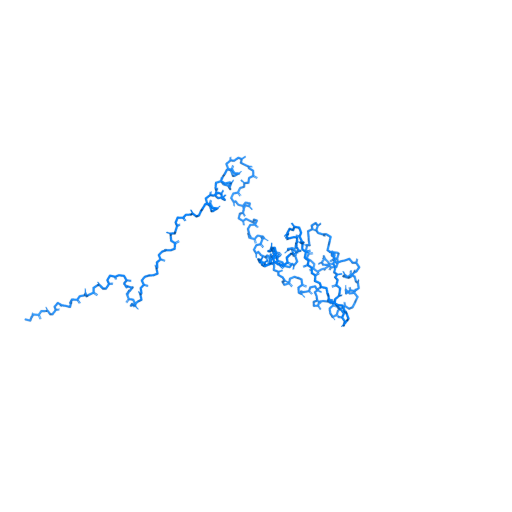8 ? -17.196 7.662 10.171 1.00 98.25 88 GLU A CA 1
ATOM 689 C C . GLU A 1 88 ? -16.574 7.949 8.794 1.00 98.25 88 GLU A C 1
ATOM 691 O O . GLU A 1 88 ? -17.211 7.746 7.761 1.00 98.25 88 GLU A O 1
ATOM 696 N N . ASN A 1 89 ? -15.318 8.403 8.765 1.00 97.56 89 ASN A N 1
ATOM 697 C CA . ASN A 1 89 ? -14.582 8.704 7.543 1.00 97.56 89 ASN A CA 1
ATOM 698 C C . ASN A 1 89 ? -13.072 8.516 7.748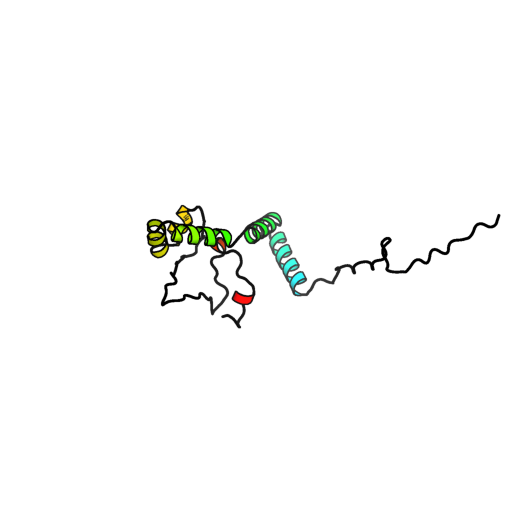 1.00 97.56 89 ASN A C 1
ATOM 700 O O . ASN A 1 89 ? -12.337 9.436 8.121 1.00 97.56 89 ASN A O 1
ATOM 704 N N . ALA A 1 90 ? -12.585 7.316 7.431 1.00 97.62 90 ALA A N 1
ATOM 705 C CA . ALA A 1 90 ? -11.178 6.987 7.632 1.00 97.62 90 ALA A CA 1
ATOM 706 C C . ALA A 1 90 ? -10.229 7.780 6.727 1.00 97.62 90 ALA A C 1
ATOM 708 O O . ALA A 1 90 ? -9.051 7.947 7.058 1.00 97.62 90 ALA A O 1
ATOM 709 N N . SER A 1 91 ? -10.739 8.284 5.602 1.00 96.12 91 SER A N 1
ATOM 710 C CA . SER A 1 91 ? -9.971 9.093 4.662 1.00 96.12 91 SER A CA 1
ATOM 711 C C . SER A 1 91 ? -9.600 10.442 5.267 1.00 96.12 91 SER A C 1
ATOM 713 O O . SER A 1 91 ? -8.423 10.800 5.297 1.00 96.12 91 SER A O 1
ATOM 715 N N . GLU A 1 92 ? -10.584 11.155 5.812 1.00 96.50 92 GLU A N 1
ATOM 716 C CA . GLU A 1 92 ? -10.356 12.444 6.470 1.00 96.50 92 GLU A CA 1
ATOM 717 C C . GLU A 1 92 ? -9.583 12.283 7.781 1.00 96.50 92 GLU A C 1
ATOM 719 O O . GLU A 1 92 ? -8.610 13.000 8.011 1.00 96.50 92 GLU A O 1
ATOM 724 N N . ALA A 1 93 ? -9.914 11.275 8.594 1.00 97.50 93 ALA A N 1
ATOM 725 C CA . ALA A 1 93 ? -9.200 11.029 9.847 1.00 97.50 93 ALA A CA 1
ATOM 726 C C . ALA A 1 93 ? -7.706 10.715 9.625 1.00 97.50 93 ALA A C 1
ATOM 728 O O . ALA A 1 93 ? -6.849 11.189 10.370 1.00 97.50 93 ALA A O 1
ATOM 729 N N . SER A 1 94 ? -7.359 9.963 8.574 1.00 97.12 94 SER A N 1
ATOM 730 C CA . SER A 1 94 ? -5.950 9.710 8.228 1.00 97.12 94 SER A CA 1
ATOM 731 C C . SER A 1 94 ? -5.237 10.986 7.758 1.00 97.12 94 SER A C 1
ATOM 733 O O . SER A 1 94 ? -4.069 11.198 8.095 1.00 97.12 94 SER A O 1
ATOM 735 N N . ARG A 1 95 ? -5.942 11.881 7.048 1.00 95.94 95 ARG A N 1
ATOM 736 C CA . ARG A 1 95 ? -5.412 13.188 6.630 1.00 95.94 95 ARG A CA 1
ATOM 737 C C . ARG A 1 95 ? -5.153 14.135 7.802 1.00 95.94 95 ARG A C 1
ATOM 739 O O . ARG A 1 95 ? -4.170 14.869 7.746 1.00 95.94 95 ARG A O 1
ATOM 746 N N . GLU A 1 96 ? -5.927 14.069 8.892 1.00 95.69 96 GLU A N 1
ATOM 747 C CA . GLU A 1 96 ? -5.626 14.808 10.138 1.00 95.69 96 GLU A CA 1
ATOM 748 C C . GLU A 1 96 ? -4.224 14.486 10.688 1.00 95.69 96 GLU A C 1
ATOM 750 O O . GLU A 1 96 ? -3.628 15.296 11.395 1.00 95.69 96 GLU A O 1
ATOM 755 N N . MET A 1 97 ? -3.703 13.290 10.391 1.00 96.94 97 MET A N 1
ATOM 756 C CA . MET A 1 97 ? -2.366 12.840 10.794 1.00 96.94 97 MET A CA 1
ATOM 757 C C . MET A 1 97 ? -1.282 13.147 9.751 1.00 96.94 97 MET A C 1
ATOM 759 O O . MET A 1 97 ? -0.127 12.782 9.950 1.00 96.94 97 MET A O 1
ATOM 763 N N . GLY A 1 98 ? -1.635 13.808 8.645 1.00 96.25 98 GLY A N 1
ATOM 764 C CA . GLY A 1 98 ? -0.725 14.099 7.538 1.00 96.25 98 GLY A CA 1
ATOM 765 C C . GLY A 1 98 ? -0.501 12.925 6.582 1.00 96.25 98 GLY A C 1
ATOM 766 O O . GLY A 1 98 ? 0.408 12.986 5.756 1.00 96.25 98 GLY A O 1
ATOM 767 N N . PHE A 1 99 ? -1.304 11.859 6.664 1.00 95.56 99 PHE A N 1
ATOM 768 C CA . PHE A 1 99 ? -1.190 10.717 5.756 1.00 95.56 99 PHE A CA 1
ATOM 769 C C . PHE A 1 99 ? -2.098 10.895 4.538 1.00 95.56 99 PHE A C 1
ATOM 771 O O . PHE A 1 99 ? -3.324 10.801 4.636 1.00 95.56 99 PHE A O 1
ATOM 778 N N . ASP A 1 100 ? -1.494 11.116 3.369 1.00 90.88 100 ASP A N 1
ATOM 779 C CA . ASP A 1 100 ? -2.226 11.140 2.104 1.00 90.88 100 ASP A CA 1
ATOM 780 C C . ASP A 1 100 ? -2.518 9.720 1.605 1.00 90.88 100 ASP A C 1
ATOM 782 O O . ASP A 1 100 ? -1.660 9.015 1.070 1.00 90.88 100 ASP A O 1
ATOM 786 N N . ILE A 1 101 ? -3.770 9.300 1.745 1.00 90.94 101 ILE A N 1
ATOM 787 C CA . ILE A 1 101 ? -4.248 7.992 1.290 1.00 90.94 101 ILE A CA 1
ATOM 788 C C . ILE A 1 101 ? -4.517 7.930 -0.229 1.00 90.94 101 ILE A C 1
ATOM 790 O O . ILE A 1 101 ? -4.917 6.881 -0.742 1.00 90.94 101 ILE A O 1
ATOM 794 N N . GLY A 1 102 ? -4.285 9.027 -0.957 1.00 89.19 102 GLY A N 1
ATOM 795 C CA . GLY A 1 102 ? -4.495 9.132 -2.395 1.00 89.19 102 GLY A CA 1
ATOM 796 C C . GLY A 1 102 ? -5.980 9.087 -2.788 1.00 89.19 102 GLY A C 1
ATOM 797 O O . GLY A 1 102 ? -6.840 9.522 -2.019 1.00 89.19 102 GLY A O 1
ATOM 798 N N . PRO A 1 103 ? -6.319 8.550 -3.977 1.00 87.88 103 PRO A N 1
ATOM 799 C CA . PRO A 1 103 ? -7.691 8.528 -4.496 1.00 87.88 103 PRO A CA 1
ATOM 800 C C . PRO A 1 103 ? -8.569 7.428 -3.875 1.00 87.88 103 PRO A C 1
ATOM 802 O O . PRO A 1 103 ? -9.676 7.174 -4.347 1.00 87.88 103 PRO A O 1
ATOM 805 N N . LEU A 1 104 ? -8.063 6.711 -2.869 1.00 89.31 104 LEU A N 1
ATOM 806 C CA . LEU A 1 104 ? -8.790 5.620 -2.236 1.00 89.31 104 LEU A CA 1
ATOM 807 C C . LEU A 1 104 ? -9.953 6.167 -1.407 1.00 89.31 104 LEU A C 1
ATOM 809 O O . LEU A 1 104 ? -9.786 7.109 -0.638 1.00 89.31 104 LEU A O 1
ATOM 813 N N . ASN A 1 105 ? -11.109 5.510 -1.497 1.00 93.00 105 ASN A N 1
ATOM 814 C CA . ASN A 1 105 ? -12.134 5.629 -0.468 1.00 93.00 105 ASN A CA 1
ATOM 815 C C . ASN A 1 105 ? -11.772 4.679 0.678 1.00 93.00 105 ASN A C 1
ATOM 817 O O . ASN A 1 105 ? -12.050 3.479 0.603 1.00 93.00 105 ASN A O 1
ATOM 821 N N . LEU A 1 106 ? -11.079 5.191 1.695 1.00 96.69 106 LEU A N 1
ATOM 822 C CA . LEU A 1 106 ? -10.660 4.385 2.834 1.00 96.69 106 LEU A CA 1
ATOM 823 C C . LEU A 1 106 ? -11.819 4.211 3.816 1.00 96.69 106 LEU A C 1
ATOM 825 O O . LEU A 1 106 ? -12.417 5.189 4.264 1.00 96.69 106 LEU A O 1
ATOM 829 N N . ILE A 1 107 ? -12.076 2.957 4.184 1.00 97.69 107 ILE A N 1
ATOM 830 C CA . ILE A 1 107 ? -13.058 2.558 5.191 1.00 97.69 107 ILE A CA 1
ATOM 831 C C . ILE A 1 107 ? -12.309 1.802 6.287 1.00 97.69 107 ILE A C 1
ATOM 833 O O . ILE A 1 107 ? -11.592 0.841 5.997 1.00 97.69 107 ILE A O 1
ATOM 837 N N . ALA A 1 108 ? -12.471 2.234 7.536 1.00 97.62 108 ALA A N 1
ATOM 838 C CA . ALA A 1 108 ? -11.987 1.503 8.699 1.00 97.62 108 ALA A CA 1
ATOM 839 C C . ALA A 1 108 ? -13.099 0.588 9.223 1.00 97.62 108 ALA A C 1
ATOM 841 O O . ALA A 1 108 ? -14.237 1.020 9.385 1.00 97.62 108 ALA A O 1
ATOM 842 N N . VAL A 1 109 ? -12.761 -0.669 9.501 1.00 98.06 109 VAL A N 1
ATOM 843 C CA . VAL A 1 109 ? -13.668 -1.641 10.122 1.00 98.06 109 VAL A CA 1
ATOM 844 C C . VAL A 1 109 ? -13.074 -2.091 11.448 1.00 98.06 109 VAL A C 1
ATOM 846 O O . VAL A 1 109 ? -11.914 -2.496 11.518 1.00 98.06 109 VAL A O 1
ATOM 849 N N . GLU A 1 110 ? -13.851 -1.960 12.518 1.00 98.31 110 GLU A N 1
ATOM 850 C CA . GLU A 1 110 ? -13.408 -2.309 13.862 1.00 98.31 110 GLU A CA 1
ATOM 851 C C . GLU A 1 110 ? -13.614 -3.802 14.138 1.00 98.31 110 GLU A C 1
ATOM 853 O O . GLU A 1 110 ? -14.700 -4.341 13.929 1.00 98.31 110 GLU A O 1
ATOM 858 N N . ASN A 1 111 ? -12.576 -4.452 14.668 1.00 98.69 111 ASN A N 1
ATOM 859 C CA . ASN A 1 111 ? -12.720 -5.746 15.328 1.00 98.69 111 ASN A CA 1
ATOM 860 C C . ASN A 1 111 ? -13.261 -5.556 16.747 1.00 98.69 111 ASN A C 1
ATOM 862 O O . ASN A 1 111 ? -12.789 -4.692 17.485 1.00 98.69 111 ASN A O 1
ATOM 866 N N . THR A 1 112 ? -14.179 -6.424 17.149 1.00 98.06 112 THR A N 1
ATOM 867 C CA . THR A 1 112 ? -14.788 -6.464 18.484 1.00 98.06 112 THR A CA 1
ATOM 868 C C . THR A 1 112 ? -14.534 -7.831 19.127 1.00 98.06 112 THR A C 1
ATOM 870 O O . THR A 1 112 ? -13.860 -8.689 18.556 1.00 98.06 112 THR A O 1
ATOM 873 N N . ALA A 1 113 ? -15.064 -8.061 20.332 1.00 98.38 113 ALA A N 1
ATOM 874 C CA . ALA A 1 113 ? -14.955 -9.363 20.994 1.00 98.38 113 ALA A CA 1
ATOM 875 C C . ALA A 1 113 ? -15.690 -10.492 20.241 1.00 98.38 113 ALA A C 1
ATOM 877 O O . ALA A 1 113 ? -15.338 -11.659 20.392 1.00 98.38 113 ALA A O 1
ATOM 878 N N . ASP A 1 114 ? -16.701 -10.148 19.443 1.00 98.25 114 ASP A N 1
ATOM 879 C CA . ASP A 1 114 ? -17.569 -11.071 18.709 1.00 98.25 114 ASP A CA 1
ATOM 880 C C . ASP A 1 114 ? -17.399 -11.004 17.181 1.00 98.25 114 ASP A C 1
ATOM 882 O O . ASP A 1 114 ? -17.923 -11.865 16.476 1.00 98.25 114 ASP A O 1
ATOM 886 N N . THR A 1 115 ? -16.641 -10.033 16.659 1.00 98.44 115 THR A N 1
ATOM 887 C CA . THR A 1 115 ? -16.457 -9.829 15.216 1.00 98.44 115 THR A CA 1
ATOM 888 C C . THR A 1 115 ? -14.987 -9.657 14.851 1.00 98.44 115 THR A C 1
ATOM 890 O O . THR A 1 115 ? -14.293 -8.777 15.363 1.00 98.44 115 THR A O 1
ATOM 893 N N . HIS A 1 116 ? -14.524 -10.466 13.896 1.00 98.56 116 HIS A N 1
ATOM 894 C CA . HIS A 1 116 ? -13.191 -10.366 13.310 1.00 98.56 116 HIS A CA 1
ATOM 895 C C . HIS A 1 116 ? -13.288 -10.089 11.807 1.00 98.56 116 HIS A C 1
ATOM 897 O O . HIS A 1 116 ? -13.850 -10.887 11.058 1.00 98.56 116 HIS A O 1
ATOM 903 N N . ASN A 1 117 ? -12.723 -8.967 11.365 1.00 98.50 117 ASN A N 1
ATOM 904 C CA . ASN A 1 117 ? -12.720 -8.541 9.971 1.00 98.50 117 ASN A CA 1
ATOM 905 C C . ASN A 1 117 ? -11.446 -9.004 9.253 1.00 98.50 117 ASN A C 1
ATOM 907 O O . ASN A 1 117 ? -10.338 -8.882 9.777 1.00 98.50 117 ASN A O 1
ATOM 911 N N . LEU A 1 118 ? -11.608 -9.461 8.012 1.00 97.44 118 LEU A N 1
ATOM 912 C CA . LEU A 1 118 ? -10.530 -9.802 7.081 1.00 97.44 118 LEU A CA 1
ATOM 913 C C . LEU A 1 118 ? -10.826 -9.155 5.724 1.00 97.44 118 LEU A C 1
ATOM 915 O O . LEU A 1 118 ? -11.979 -9.100 5.303 1.00 97.44 118 LEU A O 1
ATOM 919 N N . ILE A 1 119 ? -9.790 -8.667 5.036 1.00 97.06 119 ILE A N 1
ATOM 920 C CA . ILE A 1 119 ? -9.924 -7.878 3.800 1.00 97.06 119 ILE A CA 1
ATOM 921 C C . ILE A 1 119 ? -9.219 -8.582 2.639 1.00 97.06 119 ILE A C 1
ATOM 923 O O . ILE A 1 119 ? -8.069 -8.985 2.777 1.00 97.06 119 ILE A O 1
ATOM 927 N N . VAL A 1 120 ? -9.859 -8.663 1.467 1.00 97.81 120 VAL A N 1
ATOM 928 C CA . VAL A 1 120 ? -9.307 -9.317 0.264 1.00 97.81 120 VAL A CA 1
ATOM 929 C C . VAL A 1 120 ? -9.777 -8.635 -1.035 1.00 97.81 120 VAL A C 1
ATOM 931 O O . VAL A 1 120 ? -10.934 -8.233 -1.128 1.00 97.81 120 VAL A O 1
ATOM 934 N N . CYS A 1 121 ? -8.914 -8.521 -2.063 1.00 98.00 121 CYS A N 1
ATOM 935 C CA . CYS A 1 121 ? -9.354 -8.285 -3.455 1.00 98.00 121 CYS A CA 1
ATOM 936 C C . CYS A 1 121 ? -9.422 -9.613 -4.210 1.00 98.00 121 CYS A C 1
ATOM 938 O O . CYS A 1 121 ? -8.456 -10.002 -4.870 1.00 98.00 121 CYS A O 1
ATOM 940 N N . THR A 1 122 ? -10.574 -10.280 -4.186 1.00 98.06 122 THR A N 1
ATOM 941 C CA . THR A 1 122 ? -10.767 -11.574 -4.867 1.00 98.06 122 THR A CA 1
ATOM 942 C C . THR A 1 122 ? -10.481 -11.502 -6.371 1.00 98.06 122 THR A C 1
ATOM 944 O O . THR A 1 122 ? -9.978 -12.458 -6.9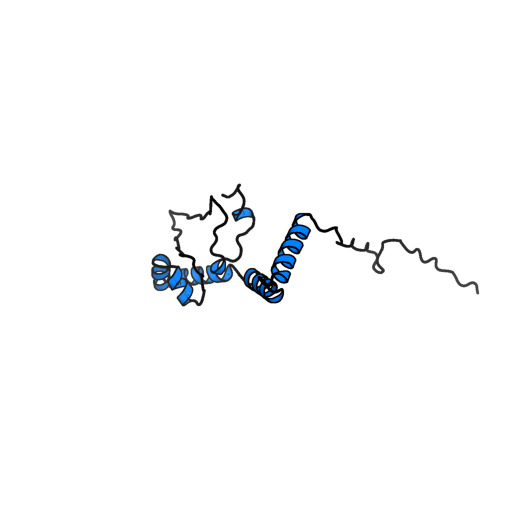59 1.00 98.06 122 THR A O 1
ATOM 947 N N . LEU A 1 123 ? -10.699 -10.346 -7.006 1.00 97.94 123 LEU A N 1
ATOM 948 C CA . LEU A 1 123 ? -10.489 -10.147 -8.444 1.00 97.94 123 LEU A CA 1
ATOM 949 C C . LEU A 1 123 ? -9.041 -9.817 -8.831 1.00 97.94 123 LEU A C 1
ATOM 951 O O . LEU A 1 123 ? -8.669 -9.984 -9.991 1.00 97.94 123 LEU A O 1
ATOM 955 N N . CYS A 1 124 ? -8.218 -9.336 -7.895 1.00 96.31 124 CYS A N 1
ATOM 956 C CA . CYS A 1 124 ? -7.017 -8.587 -8.250 1.00 96.31 124 CYS A CA 1
ATOM 957 C C . CYS A 1 124 ? -5.945 -8.560 -7.143 1.00 96.31 124 CYS A C 1
ATOM 959 O O . CYS A 1 124 ? -5.382 -9.590 -6.792 1.00 96.31 124 CYS A O 1
ATOM 961 N N . SER A 1 125 ? -5.596 -7.361 -6.664 1.00 96.69 125 SER A N 1
ATOM 962 C CA . SER A 1 125 ? -4.637 -7.069 -5.599 1.00 96.69 125 SER A CA 1
ATOM 963 C C . SER A 1 125 ? -4.846 -5.676 -4.959 1.00 96.69 125 SER A C 1
ATOM 965 O O . SER A 1 125 ? -3.872 -5.056 -4.525 1.00 96.69 125 SER A O 1
ATOM 967 N N . CYS A 1 126 ? -6.080 -5.138 -4.932 1.00 96.31 126 CYS A N 1
ATOM 968 C CA . CYS A 1 126 ? -6.371 -3.836 -4.304 1.00 96.31 126 CYS A CA 1
ATOM 969 C C . CYS A 1 126 ? -5.834 -3.786 -2.871 1.00 96.31 126 CYS A C 1
ATOM 971 O O . CYS A 1 126 ? -6.049 -4.718 -2.104 1.00 96.31 126 CYS A O 1
ATOM 973 N N . TYR A 1 127 ? -5.148 -2.700 -2.515 1.00 95.88 127 TYR A N 1
ATOM 974 C CA . TYR A 1 127 ? -4.511 -2.552 -1.209 1.00 95.88 127 TYR A CA 1
ATOM 975 C C . TYR A 1 127 ? -4.260 -1.067 -0.899 1.00 95.88 127 TYR A C 1
ATOM 977 O O . TYR A 1 127 ? -3.891 -0.330 -1.822 1.00 95.88 127 TYR A O 1
ATOM 985 N N . PRO A 1 128 ? -4.411 -0.603 0.356 1.00 95.81 128 PRO A N 1
ATOM 986 C CA . PRO A 1 128 ? -4.209 0.800 0.720 1.00 95.81 128 PRO A CA 1
ATOM 987 C C . PRO A 1 128 ? -2.719 1.158 0.839 1.00 95.81 128 PRO A C 1
ATOM 989 O O . PRO A 1 128 ? -2.193 1.393 1.924 1.00 95.81 128 PRO A O 1
ATOM 992 N N . ARG A 1 129 ? -2.015 1.196 -0.299 1.00 95.19 129 ARG A N 1
ATOM 993 C CA . ARG A 1 129 ? -0.541 1.251 -0.349 1.00 95.19 129 ARG A CA 1
ATOM 994 C C . ARG A 1 129 ? 0.086 2.471 0.313 1.00 95.19 129 ARG A C 1
ATOM 996 O O . ARG A 1 129 ? 1.161 2.351 0.888 1.00 95.19 129 ARG A O 1
ATOM 1003 N N . ASN A 1 130 ? -0.577 3.621 0.246 1.00 93.81 130 ASN A N 1
ATOM 1004 C CA . ASN A 1 130 ? -0.059 4.847 0.853 1.00 93.81 130 ASN A CA 1
ATOM 1005 C C . ASN A 1 130 ? -0.123 4.820 2.392 1.00 93.81 130 ASN A C 1
ATOM 1007 O O . ASN A 1 130 ? 0.564 5.598 3.048 1.00 93.81 130 ASN A O 1
ATOM 1011 N N . LEU A 1 131 ? -0.920 3.912 2.966 1.00 95.50 131 LEU A N 1
ATOM 1012 C CA . LEU A 1 131 ? -1.070 3.756 4.411 1.00 95.50 131 LEU A CA 1
ATOM 1013 C C . LEU A 1 131 ? -0.393 2.484 4.944 1.00 95.50 131 LEU A C 1
ATOM 1015 O O . LEU A 1 131 ? 0.167 2.501 6.038 1.00 95.50 131 LEU A O 1
ATOM 1019 N N . LEU A 1 132 ? -0.459 1.383 4.187 1.00 95.94 132 LEU A N 1
ATOM 1020 C CA . LEU A 1 132 ? -0.003 0.056 4.613 1.00 95.94 132 LEU A CA 1
ATOM 1021 C C . LEU A 1 132 ? 1.247 -0.462 3.880 1.00 95.94 132 LEU A C 1
ATOM 1023 O O . LEU A 1 132 ? 1.673 -1.586 4.138 1.00 95.94 132 LEU A O 1
ATOM 1027 N N . GLY A 1 133 ? 1.825 0.304 2.954 1.00 94.50 133 GLY A N 1
ATOM 1028 C CA . GLY A 1 133 ? 2.942 -0.165 2.129 1.00 94.50 133 GLY A CA 1
ATOM 1029 C C . GLY A 1 133 ? 2.523 -1.099 0.991 1.00 94.50 133 GLY A C 1
ATOM 1030 O O . GLY A 1 133 ? 1.350 -1.201 0.625 1.00 94.50 133 GLY A O 1
ATOM 1031 N N . LEU A 1 134 ? 3.491 -1.778 0.375 1.00 93.81 134 LEU A N 1
ATOM 1032 C CA . LEU A 1 134 ? 3.196 -2.760 -0.670 1.00 93.81 134 LEU A CA 1
ATOM 1033 C C . LEU A 1 134 ? 2.493 -3.990 -0.081 1.00 93.81 134 LEU A C 1
ATOM 1035 O O . LEU A 1 134 ? 2.902 -4.471 0.976 1.00 93.81 134 LEU A O 1
ATOM 1039 N N . PRO A 1 135 ? 1.459 -4.535 -0.753 1.00 95.31 135 PRO A N 1
ATOM 1040 C CA . PRO A 1 135 ? 0.856 -5.776 -0.308 1.00 95.31 135 PRO A CA 1
ATOM 1041 C C . PRO A 1 135 ? 1.903 -6.892 -0.373 1.00 95.31 135 PRO A C 1
ATOM 1043 O O . PRO A 1 135 ? 2.603 -7.005 -1.391 1.00 95.31 135 PRO A O 1
ATOM 1046 N N . PRO A 1 136 ? 1.985 -7.744 0.660 1.00 95.19 136 PRO A N 1
ATOM 1047 C CA . PRO A 1 136 ? 2.870 -8.895 0.632 1.00 95.19 136 PRO A CA 1
ATOM 1048 C C . PRO A 1 136 ? 2.472 -9.846 -0.503 1.00 95.19 136 PRO A C 1
ATOM 1050 O O . PRO A 1 136 ? 1.317 -9.879 -0.936 1.00 95.19 136 PRO A O 1
ATOM 1053 N N . ASP A 1 137 ? 3.420 -10.647 -0.989 1.00 96.50 137 ASP A N 1
ATOM 1054 C CA . ASP A 1 137 ? 3.187 -11.484 -2.170 1.00 96.50 137 ASP A CA 1
ATOM 1055 C C . ASP A 1 137 ? 2.020 -12.453 -2.006 1.00 96.50 137 ASP A C 1
ATOM 1057 O O . ASP A 1 137 ? 1.206 -12.576 -2.922 1.00 96.50 137 ASP A O 1
ATOM 1061 N N . TRP A 1 138 ? 1.864 -13.050 -0.820 1.00 97.19 138 TRP A N 1
ATOM 1062 C CA . TRP A 1 138 ? 0.772 -13.978 -0.528 1.00 97.19 138 TRP A CA 1
ATOM 1063 C C . TRP A 1 138 ? -0.615 -13.344 -0.718 1.00 97.19 138 TRP A C 1
ATOM 1065 O O . TRP A 1 138 ? -1.517 -14.025 -1.204 1.00 97.19 138 TRP A O 1
ATOM 1075 N N . TYR A 1 139 ? -0.778 -12.042 -0.444 1.00 97.88 139 TYR A N 1
ATOM 1076 C CA . TYR A 1 139 ? -2.055 -11.328 -0.590 1.00 97.88 139 TYR A CA 1
ATOM 1077 C C . TYR A 1 139 ? -2.523 -11.290 -2.050 1.00 97.88 139 TYR A C 1
ATOM 1079 O O . TYR A 1 139 ? -3.716 -11.296 -2.344 1.00 97.88 139 TYR A O 1
ATOM 1087 N N . LYS A 1 140 ? -1.568 -11.270 -2.986 1.00 97.06 140 LYS A N 1
ATOM 1088 C CA . LYS A 1 140 ? -1.825 -11.212 -4.432 1.00 97.06 140 LYS A CA 1
ATOM 1089 C C . LYS A 1 140 ? -2.103 -12.594 -5.034 1.00 97.06 140 LYS A C 1
ATOM 1091 O O . LYS A 1 140 ? -2.522 -12.685 -6.190 1.00 97.06 140 LYS A O 1
ATOM 1096 N N . THR A 1 141 ? -1.856 -13.671 -4.285 1.00 97.19 141 THR A N 1
ATOM 1097 C CA . THR A 1 141 ? -2.000 -15.044 -4.783 1.00 97.19 141 THR A CA 1
ATOM 1098 C C . THR A 1 141 ? -3.457 -15.477 -4.869 1.00 97.19 141 THR A C 1
ATOM 1100 O O . THR A 1 141 ? -4.307 -15.041 -4.098 1.00 97.19 141 THR A O 1
ATOM 1103 N N . ARG A 1 142 ? -3.733 -16.422 -5.772 1.00 95.94 142 ARG A N 1
ATOM 1104 C CA . ARG A 1 142 ? -5.043 -17.077 -5.878 1.00 95.94 142 ARG A CA 1
ATOM 1105 C C . ARG A 1 142 ? -5.399 -17.931 -4.654 1.00 95.94 142 ARG A C 1
ATOM 1107 O O . ARG A 1 142 ? -6.557 -18.240 -4.475 1.00 95.94 142 ARG A O 1
ATOM 1114 N N . ALA A 1 143 ? -4.423 -18.373 -3.862 1.00 96.88 143 ALA A N 1
ATOM 1115 C CA . ALA A 1 143 ? -4.707 -19.219 -2.702 1.00 96.88 143 ALA A CA 1
ATOM 1116 C C . ALA A 1 143 ? -5.316 -18.420 -1.539 1.00 96.88 143 ALA A C 1
ATOM 1118 O O . ALA A 1 143 ? -6.129 -18.956 -0.795 1.00 96.88 143 ALA A O 1
ATOM 1119 N N . TYR A 1 144 ? -4.908 -17.157 -1.384 1.00 97.00 144 TYR A N 1
ATOM 1120 C CA . TYR A 1 144 ? -5.486 -16.253 -0.389 1.00 97.00 144 TYR A CA 1
ATOM 1121 C C . TYR A 1 144 ? -6.780 -15.585 -0.878 1.00 97.00 144 TYR A C 1
ATOM 1123 O O . TYR A 1 144 ? -7.688 -15.355 -0.084 1.00 97.00 144 TYR A O 1
ATOM 1131 N N . ARG A 1 145 ? -6.829 -15.246 -2.171 1.00 95.56 145 ARG A N 1
ATOM 1132 C CA . ARG A 1 145 ? -7.980 -14.620 -2.834 1.00 95.56 145 ARG A CA 1
ATOM 1133 C C . ARG A 1 145 ? -9.138 -15.579 -3.049 1.00 95.56 145 ARG A C 1
ATOM 1135 O O . ARG A 1 145 ? -10.279 -15.111 -2.852 1.00 95.56 145 ARG A O 1
#

Radius of gyration: 26.62 Å; chains: 1; bounding box: 91×39×50 Å